Protein AF-A0A7S1V6N6-F1 (afdb_monomer_lite)

Radius of gyration: 25.54 Å; chains: 1; bounding box: 57×36×66 Å

Secondary structure (DSSP, 8-state):
--B----GGG--SSPPBHHHHHHHHT-SS-HHHHHHHS--TT-HHHHTT-EEHHHHHHHTTTS-HHHHHHHHHTT-SS-SEE-HHHHHHHHHHHHH-HHHHHHHHHHHHHHHHHHHHHHHHHHHHHHHHHHHHHHH-SSTT---GGG--GGGGTSTT-STTS--GGG-

pLDDT: mean 80.8, std 15.44, range [38.19, 94.5]

Organism: NCBI:txid210454

Foldseek 3Di:
DDFLPADVLLVDPDTHRPVLLLLLLPQPDAQQRLLVVQQDPPDPLSVVRWRFLVSSCVSSVVGDVSSSVLLQLLQALPDRTHHRVSSRVQSVVCNVPVVSSRVSSSVSSVVNVVVVVVVVVVVVVVVVVVLVCQQPPVDPPGNHPVPQPPCLVVDPQSDPVNPDPVVD

Structure (mmCIF, N/CA/C/O backbone):
data_AF-A0A7S1V6N6-F1
#
_entry.id   AF-A0A7S1V6N6-F1
#
loop_
_atom_site.group_PDB
_atom_site.id
_atom_site.type_symbol
_atom_site.label_atom_id
_atom_site.label_alt_id
_atom_site.label_comp_id
_atom_site.label_asym_id
_atom_site.label_entity_id
_atom_site.label_seq_id
_atom_site.pdbx_PDB_ins_code
_atom_site.Cartn_x
_atom_site.Cartn_y
_atom_site.Cartn_z
_atom_site.occupancy
_atom_site.B_iso_or_equiv
_atom_site.auth_seq_id
_atom_site.auth_comp_id
_atom_site.auth_asym_id
_atom_site.auth_atom_id
_atom_site.pdbx_PDB_model_num
ATOM 1 N N . GLY A 1 1 ? -20.700 9.371 1.887 1.00 62.19 1 GLY A N 1
ATOM 2 C CA . GLY A 1 1 ? -20.557 10.103 3.162 1.00 62.19 1 GLY A CA 1
ATOM 3 C C . GLY A 1 1 ? -19.476 11.155 3.024 1.00 62.19 1 GLY A C 1
ATOM 4 O O . GLY A 1 1 ? -19.114 11.462 1.894 1.00 62.19 1 GLY A O 1
ATOM 5 N N . GLU A 1 2 ? -18.958 11.678 4.140 1.00 83.88 2 GLU A N 1
ATOM 6 C CA . GLU A 1 2 ? -17.741 12.509 4.141 1.00 83.88 2 GLU A CA 1
ATOM 7 C C . GLU A 1 2 ? -16.607 11.730 3.456 1.00 83.88 2 GLU A C 1
ATOM 9 O O . GLU A 1 2 ? -16.452 10.520 3.686 1.00 83.88 2 GLU A O 1
ATOM 14 N N . THR A 1 3 ? -15.880 12.384 2.552 1.00 87.44 3 THR A N 1
ATOM 15 C CA . THR A 1 3 ? -14.814 11.736 1.790 1.00 87.44 3 THR A CA 1
ATOM 16 C C . THR A 1 3 ? -13.459 11.973 2.439 1.00 87.44 3 THR A C 1
ATOM 18 O O . THR A 1 3 ? -13.246 12.935 3.178 1.00 87.44 3 THR A O 1
ATOM 21 N N . VAL A 1 4 ? -12.532 11.052 2.193 1.00 83.81 4 VAL A N 1
ATOM 22 C CA . VAL A 1 4 ? -11.166 11.150 2.702 1.00 83.81 4 VAL A CA 1
ATOM 23 C C . VAL A 1 4 ? -10.397 12.239 1.951 1.00 83.81 4 VAL A C 1
ATOM 25 O O . VAL A 1 4 ? -9.490 12.832 2.530 1.00 83.81 4 VAL A O 1
ATOM 28 N N . GLY A 1 5 ? -10.743 12.569 0.708 1.00 84.06 5 GLY A N 1
ATOM 29 C CA . GLY A 1 5 ? -10.014 13.563 -0.076 1.00 84.06 5 GLY A CA 1
ATOM 30 C C . GLY A 1 5 ? -8.647 13.030 -0.488 1.00 84.06 5 GLY A C 1
ATOM 31 O O . GLY A 1 5 ? -7.622 13.662 -0.216 1.00 84.06 5 GLY A O 1
ATOM 32 N N . ILE A 1 6 ? -8.612 11.825 -1.063 1.00 86.31 6 ILE A N 1
ATOM 33 C CA . ILE A 1 6 ? -7.370 11.256 -1.596 1.00 86.31 6 ILE A CA 1
ATOM 34 C C . ILE A 1 6 ? -6.889 12.064 -2.807 1.00 86.31 6 ILE A C 1
ATOM 36 O O . ILE A 1 6 ? -7.679 12.603 -3.579 1.00 86.31 6 ILE A O 1
ATOM 40 N N . SER A 1 7 ? -5.571 12.146 -2.988 1.00 84.12 7 SER A N 1
ATOM 41 C CA . SER A 1 7 ? -5.002 12.817 -4.157 1.00 84.12 7 SER A CA 1
ATOM 42 C C . SER A 1 7 ? -5.407 12.090 -5.450 1.00 84.12 7 SER A C 1
ATOM 44 O O . SER A 1 7 ? -5.362 10.856 -5.480 1.00 84.12 7 SER A O 1
ATOM 46 N N . PRO A 1 8 ? -5.698 12.813 -6.550 1.00 82.31 8 PRO A N 1
ATOM 47 C CA . PRO A 1 8 ? -5.920 12.208 -7.867 1.00 82.31 8 PRO A CA 1
ATOM 48 C C . PRO A 1 8 ? -4.758 11.319 -8.339 1.00 82.31 8 PRO A C 1
ATOM 50 O O . PRO A 1 8 ? -4.960 10.374 -9.097 1.00 82.31 8 PRO A O 1
ATOM 53 N N . LEU A 1 9 ? -3.542 11.576 -7.844 1.00 83.38 9 LEU A N 1
ATOM 54 C CA . LEU A 1 9 ? -2.344 10.786 -8.145 1.00 83.38 9 LEU A CA 1
ATOM 55 C C . LEU A 1 9 ? -2.393 9.356 -7.583 1.00 83.38 9 LEU A C 1
ATOM 57 O O . LEU A 1 9 ? -1.575 8.523 -7.965 1.00 83.38 9 LEU A O 1
ATOM 61 N N . CYS A 1 10 ? -3.340 9.048 -6.694 1.00 83.75 10 CYS A N 1
ATOM 62 C CA . CYS A 1 10 ? -3.547 7.688 -6.205 1.00 83.75 10 CYS A CA 1
ATOM 63 C C . CYS A 1 10 ? -4.239 6.776 -7.239 1.00 83.75 10 CYS A C 1
ATOM 65 O O . CYS A 1 10 ? -4.237 5.562 -7.040 1.00 83.75 10 CYS A O 1
ATOM 67 N N . LEU A 1 11 ? -4.808 7.341 -8.318 1.00 83.44 11 LEU A N 1
ATOM 68 C CA . LEU A 1 11 ? -5.455 6.627 -9.434 1.00 83.44 11 LEU A CA 1
ATOM 69 C C . LEU A 1 11 ? -6.599 5.679 -9.022 1.00 83.44 11 LEU A C 1
ATOM 71 O O . LEU A 1 11 ? -6.851 4.667 -9.672 1.00 83.44 11 LEU A O 1
ATOM 75 N N . TYR A 1 12 ? -7.308 6.006 -7.941 1.00 85.56 12 TYR A 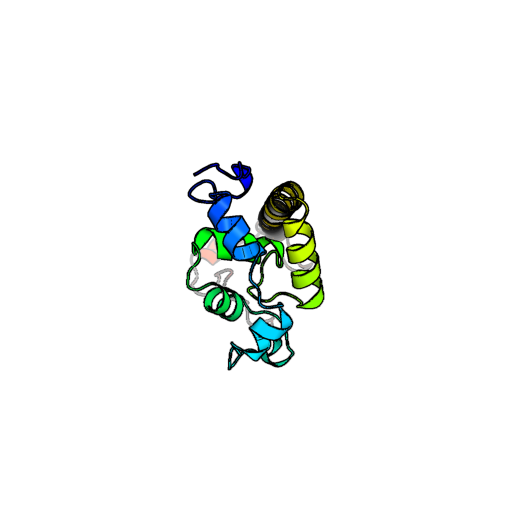N 1
ATOM 76 C CA . TYR A 1 12 ? -8.529 5.301 -7.553 1.00 85.56 12 TYR A CA 1
ATOM 77 C C . TYR A 1 12 ? -9.727 5.781 -8.395 1.00 85.56 12 TYR A C 1
ATOM 79 O O . TYR A 1 12 ? -9.778 6.959 -8.753 1.00 85.56 12 TYR A O 1
ATOM 87 N N . PRO A 1 13 ? -10.708 4.906 -8.700 1.00 83.31 13 PRO A N 1
ATOM 88 C CA . PRO A 1 13 ? -11.851 5.249 -9.556 1.00 83.31 13 PRO A CA 1
ATOM 89 C C . PRO A 1 13 ? -12.792 6.284 -8.925 1.00 83.31 13 PRO A C 1
ATOM 91 O O . PRO A 1 13 ? -13.470 7.027 -9.630 1.00 83.31 13 PRO A O 1
ATOM 94 N N . CYS A 1 14 ? -12.839 6.335 -7.597 1.00 84.44 14 CYS A N 1
ATOM 95 C CA . CYS A 1 14 ? -13.593 7.308 -6.824 1.00 84.44 14 CYS A CA 1
ATOM 96 C C . CYS A 1 14 ? -12.853 7.614 -5.518 1.00 84.44 14 CYS A C 1
ATOM 98 O O . CYS A 1 14 ? -12.021 6.823 -5.066 1.00 84.44 14 CYS A O 1
ATOM 100 N N . ASP A 1 15 ? -13.167 8.754 -4.901 1.00 85.75 15 ASP A N 1
ATOM 101 C CA . ASP A 1 15 ? -12.677 9.058 -3.557 1.00 85.75 15 ASP A CA 1
ATOM 102 C C . ASP A 1 15 ? -13.263 8.063 -2.540 1.00 85.75 15 ASP A C 1
ATOM 104 O O . ASP A 1 15 ? -14.349 7.504 -2.731 1.00 85.75 15 ASP A O 1
ATOM 108 N N . LEU A 1 16 ? -12.529 7.820 -1.460 1.00 88.44 16 LEU A N 1
ATOM 109 C CA . LEU A 1 16 ? -12.922 6.869 -0.424 1.00 88.44 16 LEU A CA 1
ATOM 110 C C . LEU A 1 16 ? -13.828 7.560 0.591 1.00 88.44 16 LEU A C 1
ATOM 112 O O . LEU A 1 16 ? -13.577 8.703 0.981 1.00 88.44 16 LEU A O 1
ATOM 116 N N . SER A 1 17 ? -14.864 6.868 1.070 1.00 90.50 17 SER A N 1
ATOM 117 C CA . SER A 1 17 ? -15.635 7.388 2.197 1.00 90.50 17 SER A CA 1
ATOM 118 C C . SER A 1 17 ? -14.854 7.199 3.492 1.00 90.50 17 SER A C 1
ATOM 120 O O . SER A 1 17 ? -14.291 6.134 3.747 1.00 90.50 17 SER A O 1
ATOM 122 N N . ARG A 1 18 ? -14.857 8.228 4.339 1.00 89.56 18 ARG A N 1
ATOM 123 C CA . ARG A 1 18 ? -14.216 8.192 5.653 1.00 89.56 18 ARG A CA 1
ATOM 124 C C . ARG A 1 18 ? -14.739 7.050 6.526 1.00 89.56 18 ARG A C 1
ATOM 126 O O . ARG A 1 18 ? -13.937 6.336 7.110 1.00 89.56 18 ARG A O 1
ATOM 133 N N . ALA A 1 19 ? -16.057 6.844 6.541 1.00 89.88 19 ALA A N 1
ATOM 134 C CA . ALA A 1 19 ? -16.694 5.772 7.304 1.00 89.88 19 ALA A CA 1
ATOM 135 C C . ALA A 1 19 ? -16.199 4.379 6.878 1.00 89.88 19 ALA A C 1
ATOM 137 O O . ALA A 1 19 ? -15.901 3.549 7.731 1.00 89.88 19 ALA A O 1
ATOM 138 N N . ASP A 1 20 ? -16.037 4.150 5.571 1.00 90.50 20 ASP A N 1
ATOM 139 C CA . ASP A 1 20 ? -15.549 2.872 5.041 1.00 90.50 20 ASP A CA 1
ATOM 140 C C . ASP A 1 20 ? -14.093 2.617 5.455 1.00 90.50 20 ASP A C 1
ATOM 142 O O . ASP A 1 20 ? -13.731 1.505 5.834 1.00 90.50 20 ASP A O 1
ATOM 146 N N . VAL A 1 21 ? -13.244 3.651 5.417 1.00 91.00 21 VAL A N 1
ATOM 147 C CA . VAL A 1 21 ? -11.843 3.540 5.854 1.00 91.00 21 VAL A CA 1
ATOM 148 C C . VAL A 1 21 ? -11.760 3.318 7.362 1.00 91.00 21 VAL A C 1
ATOM 150 O O . VAL A 1 21 ? -11.020 2.445 7.812 1.00 91.00 21 VAL A O 1
ATOM 153 N N . GLU A 1 22 ? -12.542 4.053 8.150 1.00 91.44 22 GLU A N 1
ATOM 154 C CA . GLU A 1 22 ? -12.607 3.880 9.603 1.00 91.44 22 GLU A CA 1
ATOM 155 C C . GLU A 1 22 ? -13.122 2.487 9.988 1.00 91.44 22 GLU A C 1
ATOM 157 O O . GLU A 1 22 ? -12.605 1.905 10.939 1.00 91.44 22 GLU A O 1
ATOM 162 N N . GLN A 1 23 ? -14.067 1.911 9.239 1.00 91.56 23 GLN A N 1
ATOM 163 C CA . GLN A 1 23 ? -14.539 0.540 9.455 1.00 91.56 23 GLN A CA 1
ATOM 164 C C . GLN A 1 23 ? -13.404 -0.485 9.295 1.00 91.56 23 GLN A C 1
ATOM 166 O O . GLN A 1 23 ? -13.288 -1.402 10.108 1.00 91.56 23 GLN A O 1
ATOM 171 N N . VAL A 1 24 ? -12.554 -0.324 8.276 1.00 92.06 24 VAL A N 1
ATOM 172 C CA . VAL A 1 24 ? -11.414 -1.225 8.021 1.00 92.06 24 VAL A CA 1
ATOM 173 C C . VAL A 1 24 ? -10.302 -1.019 9.052 1.00 92.06 24 VAL A C 1
ATOM 175 O O . VAL A 1 24 ? -9.734 -1.978 9.573 1.00 92.06 24 VAL A O 1
ATOM 178 N N . VAL A 1 25 ? -9.985 0.237 9.366 1.00 91.38 25 VAL A N 1
ATOM 179 C CA . VAL A 1 25 ? -8.896 0.594 10.285 1.00 91.38 25 VAL A CA 1
ATOM 180 C C . VAL A 1 25 ? -9.234 0.219 11.733 1.00 91.38 25 VAL A C 1
ATOM 182 O O . VAL A 1 25 ? -8.348 -0.197 12.481 1.00 91.38 25 VAL A O 1
ATOM 185 N N . ASN A 1 26 ? -10.509 0.292 12.122 1.00 91.25 26 ASN A N 1
ATOM 186 C CA . ASN A 1 26 ? -10.995 -0.093 13.450 1.00 91.25 26 ASN A CA 1
ATOM 187 C C . ASN A 1 26 ? -11.412 -1.569 13.549 1.00 91.25 26 ASN A C 1
ATOM 189 O O . ASN A 1 26 ? -12.186 -1.926 14.440 1.00 91.25 26 ASN A O 1
ATOM 193 N N . ASN A 1 27 ? -10.905 -2.441 12.671 1.00 89.12 27 ASN A N 1
ATOM 194 C CA . ASN A 1 27 ? -11.158 -3.872 12.794 1.00 89.12 27 ASN A CA 1
ATOM 195 C C . ASN A 1 27 ? -10.693 -4.376 14.183 1.00 89.12 27 ASN A C 1
ATOM 197 O O . ASN A 1 27 ? -9.565 -4.080 14.592 1.00 89.12 27 ASN A O 1
ATOM 201 N N . PRO A 1 28 ? -11.542 -5.115 14.926 1.00 86.94 28 PRO A N 1
ATOM 202 C CA . PRO A 1 28 ? -11.201 -5.604 16.261 1.00 86.94 28 PRO A CA 1
ATOM 203 C C . PRO A 1 28 ? -10.097 -6.668 16.259 1.00 86.94 28 PRO A C 1
ATOM 205 O O . PRO A 1 28 ? -9.493 -6.917 17.301 1.00 86.94 28 PRO A O 1
ATOM 208 N N . LEU A 1 29 ? -9.843 -7.315 15.119 1.00 89.94 29 LEU A N 1
ATOM 209 C CA . LEU A 1 29 ? -8.781 -8.304 14.987 1.00 89.94 29 LEU A CA 1
ATOM 210 C C . LEU A 1 29 ? -7.431 -7.610 14.797 1.00 89.94 29 LEU A C 1
ATOM 212 O O . LEU A 1 29 ? -7.300 -6.684 13.999 1.00 89.94 29 LEU A O 1
ATOM 216 N N . THR A 1 30 ? -6.400 -8.100 15.480 1.00 90.88 30 THR A N 1
ATOM 217 C CA . THR A 1 30 ? -5.017 -7.723 15.155 1.00 90.88 30 THR A CA 1
ATOM 218 C C . THR A 1 30 ? -4.567 -8.407 13.868 1.00 90.88 30 THR A C 1
ATOM 220 O O . THR A 1 30 ? -5.095 -9.455 13.490 1.00 90.88 30 THR A O 1
ATOM 223 N N . VAL A 1 31 ? -3.546 -7.865 13.204 1.00 89.56 31 VAL A N 1
ATOM 224 C CA . VAL A 1 31 ? -3.004 -8.454 11.968 1.00 89.56 31 VAL A CA 1
ATOM 225 C C . VAL A 1 31 ? -2.582 -9.914 12.172 1.00 89.56 31 VAL A C 1
ATOM 227 O O . VAL A 1 31 ? -2.890 -10.772 11.347 1.00 89.56 31 VAL A O 1
ATOM 230 N N . GLU A 1 32 ? -1.961 -10.236 13.307 1.00 89.38 32 GLU A N 1
ATOM 231 C CA . GLU A 1 32 ? -1.592 -11.616 13.648 1.00 89.38 32 GLU A CA 1
ATOM 232 C C . GLU A 1 32 ? -2.810 -12.535 13.799 1.00 89.38 32 GLU A C 1
ATOM 234 O O . GLU A 1 32 ? -2.781 -13.695 13.382 1.00 89.38 32 GLU A O 1
ATOM 239 N N . GLN A 1 33 ? -3.898 -12.031 14.389 1.00 90.44 33 GLN A N 1
ATOM 240 C CA . GLN A 1 33 ? -5.147 -12.780 14.511 1.00 90.44 33 GLN A CA 1
ATOM 241 C C . GLN A 1 33 ? -5.804 -12.990 13.146 1.00 90.44 33 GLN A C 1
ATOM 243 O O . GLN A 1 33 ? -6.343 -14.069 12.905 1.00 90.44 33 GLN A O 1
ATOM 248 N N . MET A 1 34 ? -5.729 -12.006 12.244 1.00 91.25 34 MET A N 1
ATOM 249 C CA . MET A 1 34 ? -6.231 -12.145 10.874 1.00 91.25 34 MET A CA 1
ATOM 250 C C . MET A 1 34 ? -5.494 -13.258 10.127 1.00 91.25 34 MET A C 1
ATOM 252 O O . MET A 1 34 ? -6.141 -14.123 9.544 1.00 91.25 34 MET A O 1
ATOM 256 N N . VAL A 1 35 ? -4.160 -13.296 10.213 1.00 90.06 35 VAL A N 1
ATOM 257 C CA . VAL A 1 35 ? -3.341 -14.341 9.572 1.00 90.06 35 VAL A CA 1
ATOM 258 C C . VAL A 1 35 ? -3.651 -15.730 10.133 1.00 90.06 35 VAL A C 1
ATOM 260 O O . VAL A 1 35 ? -3.763 -16.689 9.374 1.00 90.06 35 VAL A O 1
ATOM 263 N N . LYS A 1 36 ? -3.835 -15.850 11.454 1.00 89.12 36 LYS A N 1
ATOM 264 C CA . LYS A 1 36 ? -4.174 -17.134 12.094 1.00 89.12 36 LYS A CA 1
ATOM 265 C C . LYS A 1 36 ? -5.588 -17.610 11.764 1.00 89.12 36 LYS A C 1
ATOM 267 O O . LYS A 1 36 ? -5.805 -18.809 11.627 1.00 89.12 36 LYS A O 1
ATOM 272 N N . LYS A 1 37 ? -6.550 -16.689 11.685 1.00 90.56 37 LYS A N 1
ATOM 273 C CA . LYS A 1 37 ? -7.965 -17.007 11.449 1.00 90.56 37 LYS A CA 1
ATOM 274 C C . LYS A 1 37 ? -8.258 -17.291 9.976 1.00 90.56 37 LYS A C 1
ATOM 276 O O . LYS A 1 37 ? -9.131 -18.103 9.686 1.00 90.56 37 LYS A O 1
ATOM 281 N N . PHE A 1 38 ? -7.525 -16.641 9.076 1.00 89.69 38 PHE A N 1
ATOM 282 C CA . PHE A 1 38 ? -7.692 -16.743 7.629 1.00 89.69 38 PHE A CA 1
ATOM 283 C C . PHE A 1 38 ? -6.358 -17.111 6.958 1.00 89.69 38 PHE A C 1
ATOM 285 O O . PHE A 1 38 ? -5.767 -16.283 6.257 1.00 89.69 38 PHE A O 1
ATOM 292 N N . PRO A 1 39 ? -5.840 -18.332 7.189 1.00 86.69 39 PRO A N 1
ATOM 293 C CA . PRO A 1 39 ? -4.603 -18.769 6.559 1.00 86.69 39 PRO A CA 1
ATOM 294 C C . PRO A 1 39 ? -4.798 -18.904 5.045 1.00 86.69 39 PRO A C 1
ATOM 296 O O . PRO A 1 39 ? -5.812 -19.415 4.571 1.00 86.69 39 PRO A O 1
ATOM 299 N N . VAL A 1 40 ? -3.803 -18.462 4.276 1.00 87.25 40 VAL A N 1
ATOM 300 C CA . VAL A 1 40 ? -3.798 -18.612 2.817 1.00 87.25 40 VAL A CA 1
ATOM 301 C C . VAL A 1 40 ? -2.843 -19.738 2.445 1.00 87.25 40 VAL A C 1
ATOM 303 O O . VAL A 1 40 ? -1.625 -19.603 2.562 1.00 87.25 40 VAL A O 1
ATOM 306 N N . GLU A 1 41 ? -3.408 -20.863 2.017 1.00 85.50 41 GLU A N 1
ATOM 307 C CA . GLU A 1 41 ? -2.646 -22.050 1.632 1.00 85.50 41 GLU A CA 1
ATOM 308 C C . GLU A 1 41 ? -1.912 -21.858 0.295 1.00 85.50 41 GLU A C 1
ATOM 310 O O . GLU A 1 41 ? -2.303 -21.055 -0.553 1.00 85.50 41 GLU A O 1
ATOM 315 N N . GLY A 1 42 ? -0.811 -22.594 0.109 1.00 81.44 42 GLY A N 1
ATOM 316 C CA . GLY A 1 42 ? -0.017 -22.570 -1.126 1.00 81.44 42 GLY A CA 1
ATOM 317 C C . GLY A 1 42 ? 0.938 -21.378 -1.278 1.00 81.44 42 GLY A C 1
ATOM 318 O O . GLY A 1 42 ? 1.665 -21.314 -2.266 1.00 81.44 42 GLY A O 1
ATOM 319 N N . LEU A 1 43 ? 0.993 -20.458 -0.307 1.00 85.50 43 LEU A N 1
ATOM 320 C CA . LEU A 1 43 ? 1.876 -19.287 -0.331 1.00 85.50 43 LEU A CA 1
ATOM 321 C C . LEU A 1 43 ? 2.925 -19.344 0.786 1.00 85.50 43 LEU A C 1
ATOM 323 O O . LEU A 1 43 ? 2.597 -19.332 1.971 1.00 85.50 43 LEU A O 1
ATOM 327 N N . TYR A 1 44 ? 4.207 -19.345 0.404 1.00 85.94 44 TYR A N 1
ATOM 328 C CA . TYR A 1 44 ? 5.332 -19.448 1.345 1.00 85.94 44 TYR A CA 1
ATOM 329 C C . TYR A 1 44 ? 5.373 -18.304 2.368 1.00 85.94 44 TYR A C 1
ATOM 331 O O . TYR A 1 44 ? 5.619 -18.524 3.547 1.00 85.94 44 TYR A O 1
ATOM 339 N N . LEU A 1 45 ? 5.114 -17.065 1.945 1.00 86.44 45 LEU A N 1
ATOM 340 C CA . LEU A 1 45 ? 5.138 -15.927 2.868 1.00 86.44 45 LEU A CA 1
ATOM 341 C C . LEU A 1 45 ? 3.953 -15.964 3.843 1.00 86.44 45 LEU A C 1
ATOM 343 O O . LEU A 1 45 ? 4.129 -15.692 5.028 1.00 86.44 45 LEU A O 1
ATOM 347 N N . ALA A 1 46 ? 2.773 -16.382 3.378 1.00 85.12 46 ALA A N 1
ATOM 348 C CA . ALA A 1 46 ? 1.606 -16.551 4.241 1.00 85.12 46 ALA A CA 1
ATOM 349 C C . ALA A 1 46 ? 1.843 -17.645 5.298 1.00 85.12 46 ALA A C 1
ATOM 351 O O . ALA A 1 46 ? 1.536 -17.438 6.471 1.00 85.12 46 ALA A O 1
ATOM 352 N N . SER A 1 47 ? 2.484 -18.763 4.929 1.00 84.75 47 SER A N 1
ATOM 353 C CA . SER A 1 47 ? 2.841 -19.822 5.888 1.00 84.75 47 SER A CA 1
ATOM 354 C C . SER A 1 47 ? 3.921 -19.403 6.895 1.00 84.75 47 SER A C 1
ATOM 356 O O . SER A 1 47 ? 4.021 -19.987 7.973 1.00 84.75 47 SER A O 1
ATOM 358 N N . ARG A 1 48 ? 4.698 -18.356 6.588 1.00 86.94 48 ARG A N 1
ATOM 359 C CA . ARG A 1 48 ? 5.658 -17.717 7.505 1.00 86.94 48 ARG A CA 1
ATOM 360 C C . ARG A 1 48 ? 5.043 -16.628 8.390 1.00 86.94 48 ARG A C 1
ATOM 362 O O . ARG A 1 48 ? 5.773 -16.006 9.155 1.00 86.94 48 ARG A O 1
ATOM 369 N N . GLY A 1 49 ? 3.731 -16.408 8.317 1.00 87.12 49 GLY A N 1
ATOM 370 C CA . GLY A 1 49 ? 3.024 -15.440 9.159 1.00 87.12 49 GLY A CA 1
ATOM 371 C C . GLY A 1 49 ? 2.899 -14.037 8.560 1.00 87.12 49 GLY A C 1
ATOM 372 O O . GLY A 1 49 ? 2.476 -13.122 9.265 1.00 87.12 49 GLY A O 1
ATOM 373 N N . PHE A 1 50 ? 3.240 -13.843 7.281 1.00 91.12 50 PHE A N 1
ATOM 374 C CA . PHE A 1 50 ? 2.984 -12.572 6.601 1.00 91.12 50 PHE A CA 1
ATOM 375 C C . PHE A 1 50 ? 1.493 -12.391 6.314 1.00 91.12 50 PHE A C 1
ATOM 377 O O . PHE A 1 50 ? 0.785 -13.341 5.972 1.00 91.12 50 PHE A O 1
ATOM 384 N N . LEU A 1 51 ? 1.022 -11.146 6.407 1.00 92.19 51 LEU A N 1
ATOM 385 C CA . LEU A 1 51 ? -0.349 -10.794 6.064 1.00 92.19 51 LEU A CA 1
ATOM 386 C C . LEU A 1 51 ? -0.515 -10.795 4.548 1.00 92.19 51 LEU A C 1
ATOM 388 O O . LEU A 1 51 ? 0.069 -9.962 3.862 1.00 92.19 51 LEU A O 1
ATOM 392 N N . HIS A 1 52 ? -1.345 -11.694 4.031 1.00 93.69 52 HIS A N 1
ATOM 393 C CA . HIS A 1 52 ? -1.728 -11.701 2.624 1.00 93.69 52 HIS A CA 1
ATOM 394 C C . HIS A 1 52 ? -3.022 -10.902 2.400 1.00 93.69 52 HIS A C 1
ATOM 396 O O . HIS A 1 52 ? -3.923 -10.948 3.242 1.00 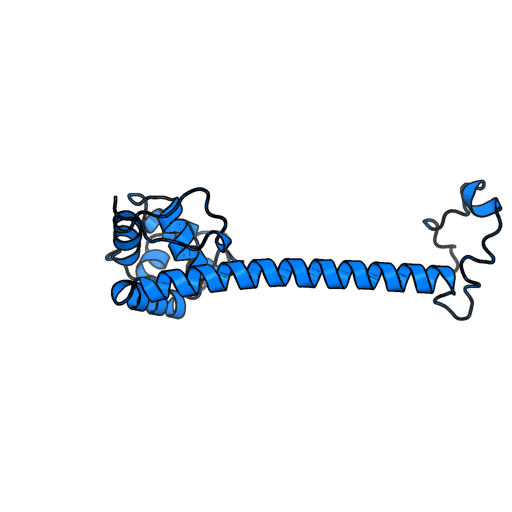93.69 52 HIS A O 1
ATOM 402 N N . VAL A 1 53 ? -3.165 -10.233 1.250 1.00 92.81 53 VAL A N 1
ATOM 403 C CA . VAL A 1 53 ? -4.346 -9.399 0.946 1.00 92.81 53 VAL A CA 1
ATOM 404 C C . VAL A 1 53 ? -5.662 -10.169 1.068 1.00 92.81 53 VAL A C 1
ATOM 406 O O . VAL A 1 53 ? -6.585 -9.700 1.716 1.00 92.81 53 VAL A O 1
ATOM 409 N N . LYS A 1 54 ? -5.714 -11.413 0.575 1.00 91.88 54 LYS A N 1
ATOM 410 C CA . LYS A 1 54 ? -6.886 -12.299 0.719 1.00 91.88 54 LYS A CA 1
ATOM 411 C C . LYS A 1 54 ? -7.307 -12.521 2.178 1.00 91.88 54 LYS A C 1
ATOM 413 O O . LYS A 1 54 ? -8.497 -12.539 2.469 1.00 91.88 54 LYS A O 1
ATOM 418 N N . ALA A 1 55 ? -6.351 -12.679 3.097 1.00 91.50 55 ALA A N 1
ATOM 419 C CA . ALA A 1 55 ? -6.654 -12.828 4.522 1.00 91.50 55 ALA A CA 1
ATOM 420 C C . ALA A 1 55 ? -7.216 -11.521 5.101 1.00 91.50 55 ALA A C 1
ATOM 422 O O . ALA A 1 55 ? -8.151 -11.536 5.900 1.00 91.50 55 ALA A O 1
ATOM 423 N N . PHE A 1 56 ? -6.676 -10.383 4.656 1.00 93.12 56 PHE A N 1
ATOM 424 C CA . PHE A 1 56 ? -7.146 -9.056 5.043 1.00 93.12 56 PHE A CA 1
ATOM 425 C C . PHE A 1 56 ? -8.552 -8.747 4.500 1.00 93.12 56 PHE A C 1
ATOM 427 O O . PHE A 1 56 ? -9.383 -8.200 5.223 1.00 93.12 56 PHE A O 1
ATOM 434 N N . GLU A 1 57 ? -8.848 -9.147 3.264 1.00 93.94 57 GLU A N 1
ATOM 435 C CA . GLU A 1 57 ? -10.175 -9.049 2.648 1.00 93.94 57 GLU A CA 1
ATOM 436 C C . GLU A 1 57 ? -11.198 -9.917 3.381 1.00 93.94 57 GLU A C 1
ATOM 438 O O . GLU A 1 57 ? -12.273 -9.434 3.724 1.00 93.94 57 GLU A O 1
ATOM 443 N N . GLN A 1 58 ? -10.849 -11.164 3.713 1.00 92.56 58 GLN A N 1
ATOM 444 C CA . GLN A 1 58 ? -11.726 -12.044 4.493 1.00 92.56 58 GLN A CA 1
ATOM 445 C C . GLN A 1 58 ? -11.986 -11.504 5.904 1.00 92.56 58 GLN A C 1
ATOM 447 O O . GLN A 1 58 ? -13.119 -11.553 6.387 1.00 92.56 58 GLN A O 1
ATOM 452 N N . ALA A 1 59 ? -10.972 -10.924 6.551 1.00 91.81 59 ALA A N 1
ATOM 453 C CA . ALA A 1 59 ? -11.131 -10.278 7.851 1.00 91.81 59 ALA A CA 1
ATOM 454 C C . ALA A 1 59 ? -12.032 -9.030 7.808 1.00 91.81 59 ALA A C 1
ATOM 456 O O . ALA A 1 59 ? -12.579 -8.644 8.842 1.00 91.81 59 ALA A O 1
ATOM 457 N N . ASN A 1 60 ? -12.204 -8.423 6.630 1.00 92.94 60 ASN A N 1
ATOM 458 C CA . ASN A 1 60 ? -12.997 -7.218 6.397 1.00 92.94 60 ASN A CA 1
ATOM 459 C C . ASN A 1 60 ? -14.129 -7.451 5.380 1.00 92.94 60 ASN A C 1
ATOM 461 O O . ASN A 1 60 ? -14.521 -6.522 4.682 1.00 92.94 60 ASN A O 1
ATOM 465 N N . ALA A 1 61 ? -14.685 -8.665 5.303 1.00 90.81 61 ALA A N 1
ATOM 466 C CA . ALA A 1 61 ? -15.652 -9.042 4.263 1.00 90.81 61 ALA A CA 1
ATOM 467 C C . ALA A 1 61 ? -16.922 -8.163 4.218 1.00 90.81 61 ALA A C 1
ATOM 469 O O . ALA A 1 61 ? -17.579 -8.076 3.186 1.00 90.81 61 ALA A O 1
ATOM 470 N N . ASN A 1 62 ? -17.256 -7.498 5.329 1.00 89.25 62 ASN A N 1
ATOM 471 C CA . ASN A 1 62 ? -18.408 -6.599 5.445 1.00 89.25 62 ASN A CA 1
ATOM 472 C C . ASN A 1 62 ? -18.079 -5.128 5.122 1.00 89.25 62 ASN A C 1
ATOM 474 O O . ASN A 1 62 ? -18.954 -4.272 5.247 1.00 89.25 62 ASN A O 1
ATOM 478 N N . ALA A 1 63 ? -16.824 -4.808 4.805 1.00 91.25 63 ALA A N 1
ATOM 479 C CA . ALA A 1 63 ? -16.382 -3.458 4.481 1.00 91.25 63 ALA A CA 1
ATOM 480 C C . ALA A 1 63 ? -16.312 -3.248 2.964 1.00 91.25 63 ALA A C 1
ATOM 482 O O . ALA A 1 63 ? -16.273 -4.196 2.178 1.00 91.25 63 ALA A O 1
ATOM 483 N N . ASN A 1 64 ? -16.269 -1.985 2.544 1.00 91.50 64 ASN A N 1
ATOM 484 C CA . ASN A 1 64 ? -16.132 -1.637 1.136 1.00 91.50 64 ASN A CA 1
ATOM 485 C C . ASN A 1 64 ? -14.797 -2.180 0.573 1.00 91.50 64 ASN A C 1
ATOM 487 O O . ASN A 1 64 ? -13.734 -1.805 1.083 1.00 91.50 64 ASN A O 1
ATOM 491 N N . PRO A 1 65 ? -14.811 -3.002 -0.496 1.00 91.00 65 PRO A N 1
ATOM 492 C CA . PRO A 1 65 ? -13.599 -3.614 -1.040 1.00 91.00 65 PRO A CA 1
ATOM 493 C C . PRO A 1 65 ? -12.565 -2.582 -1.512 1.00 91.00 65 PRO A C 1
ATOM 495 O O . PRO A 1 65 ? -11.363 -2.821 -1.396 1.00 91.00 65 PRO A O 1
ATOM 498 N N . LEU A 1 66 ? -13.003 -1.406 -1.979 1.00 91.19 66 LEU A N 1
ATOM 499 C CA . LEU A 1 66 ? -12.089 -0.329 -2.371 1.00 91.19 66 LEU A CA 1
ATOM 500 C C . LEU A 1 66 ? -11.332 0.241 -1.168 1.00 91.19 66 LEU A C 1
ATOM 502 O O . LEU A 1 66 ? -10.132 0.491 -1.262 1.00 91.19 66 LEU A O 1
ATOM 506 N N . ALA A 1 67 ? -12.008 0.408 -0.028 1.00 91.56 67 ALA A N 1
ATOM 507 C CA . ALA A 1 67 ? -11.379 0.880 1.202 1.00 91.56 67 ALA A CA 1
ATOM 508 C C . ALA A 1 67 ? -10.417 -0.169 1.772 1.00 91.56 67 ALA A C 1
ATOM 510 O O . ALA A 1 67 ? -9.307 0.173 2.178 1.00 91.56 67 ALA A O 1
ATOM 511 N N . VAL A 1 68 ? -10.801 -1.449 1.731 1.00 93.06 68 VAL A N 1
ATOM 512 C CA . VAL A 1 68 ? -9.937 -2.566 2.141 1.00 93.06 68 VAL A CA 1
ATOM 513 C C . VAL A 1 68 ? -8.655 -2.585 1.312 1.00 93.06 68 VAL A C 1
ATOM 515 O O . VAL A 1 68 ? -7.559 -2.612 1.877 1.00 93.06 68 VAL A O 1
ATOM 518 N N . ARG A 1 69 ? -8.770 -2.499 -0.019 1.00 91.50 69 ARG A N 1
ATOM 519 C CA . ARG A 1 69 ? -7.596 -2.472 -0.898 1.00 91.50 69 ARG A CA 1
ATOM 520 C C . ARG A 1 69 ? -6.737 -1.232 -0.663 1.00 91.50 69 ARG A C 1
ATOM 522 O O . ARG A 1 69 ? -5.520 -1.360 -0.586 1.00 91.50 69 ARG A O 1
ATOM 529 N N . ALA A 1 70 ? -7.344 -0.063 -0.469 1.00 91.00 70 ALA A N 1
ATOM 530 C CA . ALA A 1 70 ? -6.606 1.166 -0.187 1.00 91.00 70 ALA A CA 1
ATOM 531 C C . ALA A 1 70 ? -5.819 1.108 1.123 1.00 91.00 70 ALA A C 1
ATOM 533 O O . ALA A 1 70 ? -4.667 1.533 1.171 1.00 91.00 70 ALA A O 1
ATOM 534 N N . VAL A 1 71 ? -6.403 0.542 2.178 1.00 92.06 71 VAL A N 1
ATOM 535 C CA . VAL A 1 71 ? -5.689 0.323 3.441 1.00 92.06 71 VAL A CA 1
ATOM 536 C C . VAL A 1 71 ? -4.554 -0.681 3.256 1.00 92.06 71 VAL A C 1
ATOM 538 O O . VAL A 1 71 ? -3.452 -0.443 3.752 1.00 92.06 71 VAL A O 1
ATOM 541 N N . PHE A 1 72 ? -4.770 -1.750 2.488 1.00 92.81 72 PHE A N 1
ATOM 542 C CA . PHE A 1 72 ? -3.726 -2.737 2.222 1.00 92.81 72 PHE A CA 1
ATOM 543 C C . PHE A 1 72 ? -2.562 -2.181 1.381 1.00 92.81 72 PHE A C 1
ATOM 545 O O . PHE A 1 72 ? -1.398 -2.425 1.701 1.00 92.81 72 PHE A O 1
ATOM 552 N N . ASP A 1 73 ? -2.853 -1.370 0.362 1.00 90.00 73 ASP A N 1
ATOM 553 C CA . ASP A 1 73 ? -1.856 -0.698 -0.488 1.00 90.00 73 ASP A CA 1
ATOM 554 C C . ASP A 1 73 ? -0.950 0.270 0.303 1.00 90.00 73 ASP A C 1
ATOM 556 O O . ASP A 1 73 ? 0.134 0.651 -0.147 1.00 90.00 73 ASP A O 1
ATOM 560 N N . CYS A 1 74 ? -1.366 0.685 1.503 1.00 89.56 74 CYS A N 1
ATOM 561 C CA . CYS A 1 74 ? -0.509 1.438 2.413 1.00 89.56 74 CYS A CA 1
ATOM 562 C C . CYS A 1 74 ? 0.523 0.551 3.121 1.00 89.56 74 CYS A C 1
ATOM 564 O O . CYS A 1 74 ? 1.535 1.074 3.597 1.00 89.56 74 CYS A O 1
ATOM 566 N N . PHE A 1 75 ? 0.295 -0.759 3.240 1.00 89.94 75 PHE A N 1
ATOM 567 C CA . PHE A 1 75 ? 1.220 -1.687 3.895 1.00 89.94 75 PHE A CA 1
ATOM 568 C C . PHE A 1 75 ? 2.352 -2.108 2.965 1.00 89.94 75 PHE A C 1
ATOM 570 O O . PHE A 1 75 ? 3.509 -2.068 3.390 1.00 89.94 75 PHE A O 1
ATOM 577 N N . SER A 1 76 ? 2.023 -2.429 1.711 1.00 83.56 76 SER A N 1
ATOM 578 C CA . SER A 1 76 ? 2.972 -2.838 0.675 1.00 83.56 76 SER A CA 1
ATOM 579 C C . SER A 1 76 ? 2.792 -2.028 -0.609 1.00 83.56 76 SER A C 1
ATOM 581 O O . SER A 1 76 ? 1.675 -1.714 -1.002 1.00 83.56 76 SER A O 1
ATOM 583 N N . ILE A 1 77 ? 3.907 -1.700 -1.266 1.00 78.62 77 ILE A N 1
ATOM 584 C CA . ILE A 1 77 ? 3.935 -0.867 -2.478 1.00 78.62 77 ILE A CA 1
ATOM 585 C C . ILE A 1 77 ? 3.527 -1.665 -3.722 1.00 78.62 77 ILE A C 1
ATOM 587 O O . ILE A 1 77 ? 2.862 -1.135 -4.609 1.00 78.62 77 ILE A O 1
ATOM 591 N N . SER A 1 78 ? 3.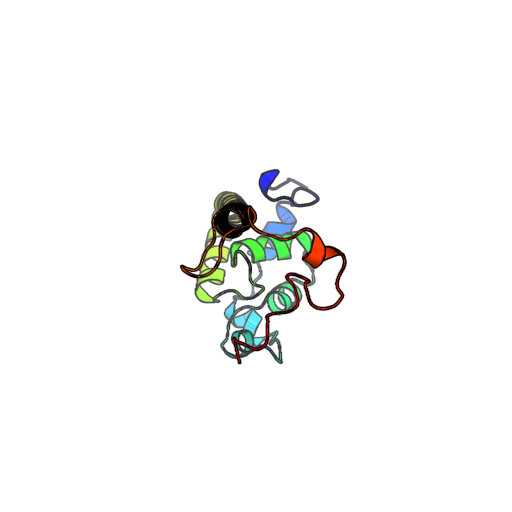941 -2.930 -3.807 1.00 75.25 78 SER A N 1
ATOM 592 C CA . SER A 1 78 ? 3.825 -3.724 -5.039 1.00 75.25 78 SER A CA 1
ATOM 593 C C . SER A 1 78 ? 3.582 -5.215 -4.817 1.00 75.25 78 SER A C 1
ATOM 595 O O . SER A 1 78 ? 3.580 -5.974 -5.783 1.00 75.25 78 SER A O 1
ATOM 597 N N . SER A 1 79 ? 3.383 -5.659 -3.575 1.00 83.25 79 SER A N 1
ATOM 598 C CA . SER A 1 79 ? 3.133 -7.070 -3.275 1.00 83.25 79 SER A CA 1
ATOM 599 C C . SER A 1 79 ? 1.818 -7.269 -2.537 1.00 83.25 79 SER A C 1
ATOM 601 O O . SER A 1 79 ? 1.385 -6.427 -1.753 1.00 83.25 79 SER A O 1
ATOM 603 N N . ASP A 1 80 ? 1.214 -8.438 -2.736 1.00 88.19 80 ASP A N 1
ATOM 604 C CA . ASP A 1 80 ? 0.004 -8.866 -2.027 1.00 88.19 80 ASP A CA 1
ATOM 605 C C . ASP A 1 80 ? 0.302 -9.421 -0.623 1.00 88.19 80 ASP A C 1
ATOM 607 O O . ASP A 1 80 ? -0.544 -10.064 0.001 1.00 88.19 80 ASP A O 1
ATOM 611 N N . THR A 1 81 ? 1.510 -9.170 -0.111 1.00 90.31 81 THR A N 1
ATOM 612 C CA . THR A 1 81 ? 1.983 -9.620 1.200 1.00 90.31 81 THR A CA 1
ATOM 613 C C . THR A 1 81 ? 2.617 -8.471 1.968 1.00 90.31 81 THR A C 1
ATOM 615 O O . THR A 1 81 ? 3.502 -7.791 1.450 1.00 90.31 81 THR A O 1
ATOM 618 N N . ALA A 1 82 ? 2.232 -8.303 3.225 1.00 90.12 82 ALA A N 1
ATOM 619 C CA . ALA A 1 82 ? 2.779 -7.308 4.130 1.00 90.12 82 ALA A CA 1
ATOM 620 C C . ALA A 1 82 ? 3.343 -7.963 5.394 1.00 90.12 82 ALA A C 1
ATOM 622 O O . ALA A 1 82 ? 2.842 -8.982 5.875 1.00 90.12 82 ALA A O 1
ATOM 623 N N . GLU A 1 83 ? 4.394 -7.363 5.947 1.00 90.62 83 GLU A N 1
ATOM 624 C CA . GLU A 1 83 ? 4.931 -7.765 7.243 1.00 90.62 83 GLU A CA 1
ATOM 625 C C . GLU A 1 83 ? 3.915 -7.440 8.357 1.00 90.62 83 GLU A C 1
ATOM 627 O O . GLU A 1 83 ? 3.415 -6.310 8.408 1.00 90.62 83 GLU A O 1
ATOM 632 N N . PRO A 1 84 ? 3.606 -8.389 9.261 1.00 89.69 84 PRO A N 1
ATOM 633 C CA . PRO A 1 84 ? 2.523 -8.234 10.228 1.00 89.69 84 PRO A CA 1
ATOM 634 C C . PRO A 1 84 ? 2.779 -7.104 11.232 1.00 89.69 84 PRO A C 1
ATOM 636 O O . PRO A 1 84 ? 1.876 -6.314 11.507 1.00 89.69 84 PRO A O 1
ATOM 639 N N . THR A 1 85 ? 4.013 -6.969 11.724 1.00 90.19 85 THR A N 1
ATOM 640 C CA . THR A 1 85 ? 4.408 -5.930 12.688 1.00 90.19 85 THR A CA 1
ATOM 641 C C . THR A 1 85 ? 4.262 -4.529 12.096 1.00 90.19 85 THR A C 1
ATOM 643 O O . THR A 1 85 ? 3.686 -3.633 12.715 1.00 90.19 85 THR A O 1
ATOM 646 N N . LEU A 1 86 ? 4.743 -4.342 10.863 1.00 90.50 86 LEU A N 1
ATOM 647 C CA . LEU A 1 86 ? 4.668 -3.068 10.152 1.00 90.50 86 LEU A CA 1
ATOM 648 C C . LEU A 1 86 ? 3.221 -2.719 9.780 1.00 90.50 86 LEU A C 1
ATOM 650 O O . LEU A 1 86 ? 2.813 -1.564 9.922 1.00 90.50 86 LEU A O 1
ATOM 654 N N . ALA A 1 87 ? 2.433 -3.703 9.338 1.00 91.38 87 ALA A N 1
ATOM 655 C CA . ALA A 1 87 ? 1.016 -3.518 9.037 1.00 91.38 87 ALA A CA 1
ATOM 656 C C . ALA A 1 87 ? 0.220 -3.109 10.288 1.00 91.38 87 ALA A C 1
ATOM 658 O O . ALA A 1 87 ? -0.566 -2.164 10.228 1.00 91.38 87 ALA A O 1
ATOM 659 N N . GLN A 1 88 ? 0.477 -3.748 11.434 1.00 91.75 88 GLN A N 1
ATOM 660 C CA . GLN A 1 88 ? -0.165 -3.403 12.703 1.00 91.75 88 GLN A CA 1
ATOM 661 C C . GLN A 1 88 ? 0.198 -1.979 13.149 1.00 91.75 88 GLN A C 1
ATOM 663 O O . GLN A 1 88 ? -0.691 -1.184 13.448 1.00 91.75 88 GLN A O 1
ATOM 668 N N . ALA A 1 89 ? 1.483 -1.613 13.100 1.00 91.69 89 ALA A N 1
ATOM 669 C CA . ALA A 1 89 ? 1.933 -0.264 13.447 1.00 91.69 89 ALA A CA 1
ATOM 670 C C . ALA A 1 89 ? 1.295 0.817 12.555 1.00 91.69 89 ALA A C 1
ATOM 672 O O . ALA A 1 89 ? 0.910 1.881 13.045 1.00 91.69 89 ALA A O 1
ATOM 673 N N . LYS A 1 90 ? 1.140 0.545 11.250 1.00 91.62 90 LYS A N 1
ATOM 674 C CA . LYS A 1 90 ? 0.450 1.448 10.316 1.00 91.62 90 LYS A CA 1
ATOM 675 C C . LYS A 1 90 ? -1.047 1.542 10.601 1.00 91.62 90 LYS A C 1
ATOM 677 O O . LYS A 1 90 ? -1.565 2.653 10.625 1.00 91.62 90 LYS A O 1
ATOM 682 N N . LEU A 1 91 ? -1.729 0.426 10.864 1.00 92.19 91 LEU A N 1
ATOM 683 C CA . LEU A 1 91 ? -3.140 0.441 11.268 1.00 92.19 91 LEU A CA 1
ATOM 684 C C . LEU A 1 91 ? -3.350 1.289 12.522 1.00 92.19 91 LEU A C 1
ATOM 686 O O . LEU A 1 91 ? -4.230 2.146 12.544 1.00 92.19 91 LEU A O 1
ATOM 690 N N . ASP A 1 92 ? -2.508 1.112 13.537 1.00 91.94 92 ASP A N 1
ATOM 691 C CA . ASP A 1 92 ? -2.621 1.872 14.781 1.00 91.94 92 ASP A CA 1
ATOM 692 C C . ASP A 1 92 ? -2.264 3.357 14.601 1.00 91.94 92 ASP A C 1
ATOM 694 O O . ASP A 1 92 ? -2.819 4.212 15.297 1.00 91.94 92 ASP A O 1
ATOM 698 N N . ALA A 1 93 ? -1.402 3.694 13.637 1.00 90.81 93 ALA A N 1
ATOM 699 C CA . ALA A 1 93 ? -1.177 5.078 13.222 1.00 90.81 93 ALA A CA 1
ATOM 700 C C . ALA A 1 93 ? -2.409 5.668 12.513 1.00 90.81 93 ALA A C 1
ATOM 702 O O . ALA A 1 93 ? -2.806 6.792 12.818 1.00 90.81 93 ALA A O 1
ATOM 703 N N . PHE A 1 94 ? -3.054 4.908 11.624 1.00 91.44 94 PHE A N 1
ATOM 704 C CA . PHE A 1 94 ? -4.243 5.355 10.889 1.00 91.44 94 PHE A CA 1
ATOM 705 C C . PHE A 1 94 ? -5.462 5.537 11.797 1.00 91.44 94 PHE A C 1
ATOM 707 O O . PHE A 1 94 ? -6.267 6.430 11.544 1.00 91.44 94 PHE A O 1
ATOM 714 N N . LYS A 1 95 ? -5.569 4.756 12.883 1.00 89.12 95 LYS A N 1
ATOM 715 C CA . LYS A 1 95 ? -6.591 4.957 13.930 1.00 89.12 95 LYS A CA 1
ATOM 716 C C . LYS A 1 95 ? -6.472 6.323 14.606 1.00 89.12 95 LYS A C 1
ATOM 718 O O . LYS A 1 95 ? -7.476 6.889 15.021 1.00 89.12 95 LYS A O 1
ATOM 723 N N . LYS A 1 96 ? -5.244 6.826 14.762 1.00 89.81 96 LYS A N 1
ATOM 724 C CA . LYS A 1 96 ? -4.961 8.098 15.445 1.00 89.81 96 LYS A CA 1
ATOM 725 C C . LYS A 1 96 ? -5.050 9.289 14.500 1.00 89.81 96 LYS A C 1
ATOM 727 O O . LYS A 1 96 ? -5.564 10.329 14.896 1.00 89.81 96 LYS A O 1
ATOM 732 N N . ASP A 1 97 ? -4.535 9.145 13.280 1.00 87.44 97 ASP A N 1
ATOM 733 C CA 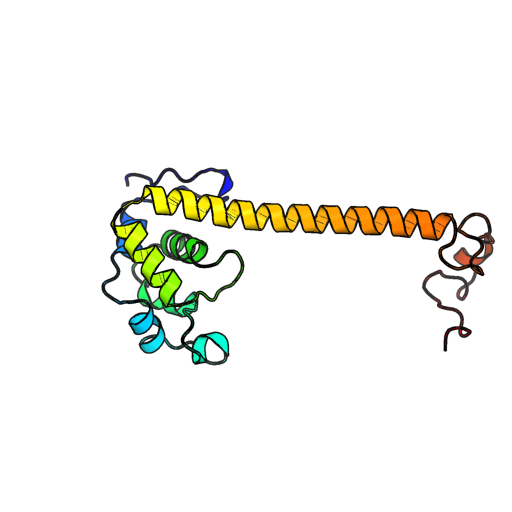. ASP A 1 97 ? -4.511 10.219 12.292 1.00 87.44 97 ASP A CA 1
ATOM 734 C C . ASP A 1 97 ? -4.776 9.700 10.874 1.00 87.44 97 ASP A C 1
ATOM 736 O O . ASP A 1 97 ? -3.979 8.982 10.262 1.00 87.44 97 ASP A O 1
ATOM 740 N N . LEU A 1 98 ? -5.900 10.141 10.316 1.00 86.75 98 LEU A N 1
ATOM 741 C CA . LEU A 1 98 ? -6.330 9.804 8.963 1.00 86.75 98 LEU A CA 1
ATOM 742 C C . LEU A 1 98 ? -5.489 10.537 7.900 1.00 86.75 98 LEU A C 1
ATOM 744 O O . LEU A 1 98 ? -5.406 10.091 6.755 1.00 86.75 98 LEU A O 1
ATOM 748 N N . ASN A 1 99 ? -4.792 11.622 8.253 1.00 86.75 99 ASN A N 1
ATOM 749 C CA . ASN A 1 99 ? -3.855 12.277 7.336 1.00 86.75 99 ASN A CA 1
ATOM 750 C C . ASN A 1 99 ? -2.610 11.419 7.091 1.00 86.75 99 ASN A C 1
ATOM 752 O O . ASN A 1 99 ? -2.105 11.381 5.964 1.00 86.75 99 ASN A O 1
ATOM 756 N N . ALA A 1 100 ? -2.165 10.661 8.099 1.00 87.06 100 ALA A N 1
ATOM 757 C CA . ALA A 1 100 ? -1.093 9.686 7.931 1.00 87.06 100 ALA A CA 1
ATOM 758 C C . ALA A 1 100 ? -1.474 8.615 6.897 1.00 87.06 100 ALA A C 1
ATOM 760 O O . ALA A 1 100 ? -0.627 8.214 6.096 1.00 87.06 100 ALA A O 1
ATOM 761 N N . PHE A 1 101 ? -2.744 8.195 6.851 1.00 89.31 101 PHE A N 1
ATOM 762 C CA . PHE A 1 101 ? -3.244 7.292 5.811 1.00 89.31 101 PHE A CA 1
ATOM 763 C C . PHE A 1 101 ? -3.126 7.917 4.413 1.00 89.31 101 PHE A C 1
ATOM 765 O O . PHE A 1 101 ? -2.516 7.313 3.532 1.00 89.31 101 PHE A O 1
ATOM 772 N N . LYS A 1 102 ? -3.610 9.153 4.219 1.00 88.75 102 LYS A N 1
ATOM 773 C CA . LYS A 1 102 ? -3.548 9.846 2.914 1.00 88.75 102 LYS A CA 1
ATOM 774 C C . LYS A 1 102 ? -2.118 9.972 2.393 1.00 88.75 102 LYS A C 1
ATOM 776 O O . LYS A 1 102 ? -1.855 9.681 1.227 1.00 88.75 102 LYS A O 1
ATOM 781 N N . PHE A 1 103 ? -1.196 10.392 3.258 1.00 88.31 103 PHE A N 1
ATOM 782 C CA . PHE A 1 103 ? 0.203 10.572 2.884 1.00 88.31 103 PHE A CA 1
ATOM 783 C C . PHE A 1 103 ? 0.875 9.240 2.532 1.00 88.31 103 PHE A C 1
ATOM 785 O O . PHE A 1 103 ? 1.578 9.159 1.525 1.00 88.31 103 PHE A O 1
ATOM 792 N N . ASN A 1 104 ? 0.637 8.182 3.316 1.00 88.12 104 ASN A N 1
ATOM 793 C CA . ASN A 1 104 ? 1.197 6.861 3.027 1.00 88.12 104 ASN A CA 1
ATOM 794 C C . ASN A 1 104 ? 0.621 6.255 1.742 1.00 88.12 104 ASN A C 1
ATOM 796 O O . ASN A 1 104 ? 1.384 5.678 0.967 1.00 88.12 104 ASN A O 1
ATOM 800 N N . LEU A 1 105 ? -0.678 6.433 1.483 1.00 88.81 105 LEU A N 1
ATOM 801 C CA . LEU A 1 105 ? -1.316 5.972 0.250 1.00 88.81 105 LEU A CA 1
ATOM 802 C C . LEU A 1 105 ? -0.708 6.668 -0.972 1.00 88.81 105 LEU A C 1
ATOM 804 O O . LEU A 1 105 ? -0.287 6.003 -1.919 1.00 88.81 105 LEU A O 1
ATOM 808 N N . LEU A 1 106 ? -0.594 8.000 -0.918 1.00 89.56 106 LEU A N 1
ATOM 809 C CA . LEU A 1 106 ? 0.018 8.784 -1.988 1.00 89.56 106 LEU A CA 1
ATOM 810 C C . LEU A 1 106 ? 1.476 8.377 -2.204 1.00 89.56 106 LEU A C 1
ATOM 812 O O . LEU A 1 106 ? 1.882 8.125 -3.335 1.00 89.56 106 LEU A O 1
ATOM 816 N N . LYS A 1 107 ? 2.257 8.269 -1.125 1.00 88.62 107 LYS A N 1
ATOM 817 C CA . LYS A 1 107 ? 3.660 7.855 -1.196 1.00 88.62 107 LYS A CA 1
ATOM 818 C C . LYS A 1 107 ? 3.800 6.474 -1.833 1.00 88.62 107 LYS A C 1
ATOM 820 O O . LYS A 1 107 ? 4.636 6.313 -2.713 1.00 88.62 107 LYS A O 1
ATOM 825 N N . SER A 1 108 ? 2.983 5.504 -1.423 1.00 86.50 108 SER A N 1
ATOM 826 C CA . SER A 1 108 ? 2.999 4.144 -1.975 1.00 86.50 108 SER A CA 1
ATOM 827 C C . SER A 1 108 ? 2.752 4.155 -3.490 1.00 86.50 108 SER A C 1
ATOM 829 O O . SER A 1 108 ? 3.554 3.621 -4.259 1.00 86.50 108 SER A O 1
ATOM 831 N N . LYS A 1 109 ? 1.715 4.869 -3.946 1.00 88.50 109 LYS A N 1
ATOM 832 C CA . LYS A 1 109 ? 1.368 4.965 -5.373 1.00 88.50 109 LYS A CA 1
ATOM 833 C C . LYS A 1 109 ? 2.395 5.735 -6.195 1.00 88.50 109 LYS A C 1
ATOM 835 O O . LYS A 1 109 ? 2.768 5.279 -7.273 1.00 88.50 109 LYS A O 1
ATOM 840 N N . VAL A 1 110 ? 2.894 6.857 -5.680 1.00 88.81 110 VAL A N 1
ATOM 841 C CA . VAL A 1 110 ? 3.930 7.649 -6.356 1.00 88.81 110 VAL A CA 1
ATOM 842 C C . VAL A 1 110 ? 5.214 6.843 -6.480 1.00 88.81 110 VAL A C 1
ATOM 844 O O . VAL A 1 110 ? 5.775 6.788 -7.568 1.00 88.81 110 VAL A O 1
ATOM 847 N N . VAL A 1 111 ? 5.654 6.158 -5.421 1.00 88.44 111 VAL A N 1
ATOM 848 C CA . VAL A 1 111 ? 6.853 5.311 -5.491 1.00 88.44 111 VAL A CA 1
ATOM 849 C C . VAL A 1 111 ? 6.667 4.206 -6.534 1.00 88.44 111 VAL A C 1
ATOM 851 O O . VAL A 1 111 ? 7.533 4.041 -7.391 1.00 88.44 111 VAL A O 1
ATOM 854 N N . GLY A 1 112 ? 5.516 3.526 -6.546 1.00 84.38 112 GLY A N 1
ATOM 855 C CA . GLY A 1 112 ? 5.195 2.532 -7.576 1.00 84.38 112 GLY A CA 1
ATOM 856 C C . GLY A 1 112 ? 5.237 3.101 -9.001 1.00 84.38 112 GLY A C 1
ATOM 857 O O . GLY A 1 112 ? 5.887 2.532 -9.877 1.00 84.38 112 GLY A O 1
ATOM 858 N N . ALA A 1 113 ? 4.622 4.262 -9.231 1.00 86.12 113 ALA A N 1
ATOM 859 C CA . ALA A 1 113 ? 4.634 4.926 -10.534 1.00 86.12 113 ALA A CA 1
ATOM 860 C C . ALA A 1 113 ? 6.050 5.366 -10.951 1.00 86.12 113 ALA A C 1
ATOM 862 O O . ALA A 1 113 ? 6.461 5.142 -12.089 1.00 86.12 113 ALA A O 1
ATOM 863 N N . THR A 1 114 ? 6.830 5.936 -10.028 1.00 88.06 114 THR A N 1
ATOM 864 C CA . THR A 1 114 ? 8.219 6.345 -10.297 1.00 88.06 114 THR A CA 1
ATOM 865 C C . THR A 1 114 ? 9.127 5.159 -10.603 1.00 88.06 114 THR A C 1
ATOM 867 O O . THR A 1 114 ? 10.017 5.291 -11.442 1.00 88.06 114 THR A O 1
ATOM 870 N N . ALA A 1 115 ? 8.884 3.992 -9.997 1.00 87.25 115 ALA A N 1
ATOM 871 C CA . ALA A 1 115 ? 9.617 2.771 -10.313 1.00 87.25 115 ALA A CA 1
ATOM 872 C C . ALA A 1 115 ? 9.363 2.332 -11.764 1.00 87.25 115 ALA A C 1
ATOM 874 O O . ALA A 1 115 ? 10.311 2.021 -12.480 1.00 87.25 115 ALA A O 1
ATOM 875 N N . ILE A 1 116 ? 8.107 2.386 -12.224 1.00 87.81 116 ILE A N 1
ATOM 876 C CA . ILE A 1 116 ? 7.740 2.066 -13.613 1.00 87.81 116 ILE A CA 1
ATOM 877 C C . ILE A 1 116 ? 8.382 3.057 -14.587 1.00 87.81 116 ILE A C 1
ATOM 879 O O . ILE A 1 116 ? 8.987 2.644 -15.572 1.00 87.81 116 ILE A O 1
ATOM 883 N N . VAL A 1 117 ? 8.294 4.359 -14.308 1.00 90.62 117 VAL A N 1
ATOM 884 C CA . VAL A 1 117 ? 8.898 5.394 -15.165 1.00 90.62 117 VAL A CA 1
ATOM 885 C C . VAL A 1 117 ? 10.411 5.217 -15.251 1.00 90.62 117 VAL A C 1
ATOM 887 O O . VAL A 1 117 ? 10.968 5.264 -16.342 1.00 90.62 117 VAL A O 1
ATOM 890 N N . THR A 1 118 ? 11.071 4.956 -14.121 1.00 92.38 118 THR A N 1
ATOM 891 C CA . THR A 1 118 ? 12.513 4.680 -14.088 1.00 92.38 118 THR A CA 1
ATOM 892 C C . THR A 1 118 ? 12.856 3.436 -14.904 1.00 92.38 118 THR A C 1
ATOM 894 O O . THR A 1 118 ? 13.809 3.464 -15.677 1.00 92.38 118 THR A O 1
ATOM 897 N N . LEU A 1 119 ? 12.071 2.361 -14.785 1.00 91.62 119 LEU A N 1
ATOM 898 C CA . LEU A 1 119 ? 12.280 1.140 -15.562 1.00 91.62 119 LEU A CA 1
ATOM 899 C C . LEU A 1 119 ? 12.152 1.401 -17.068 1.00 91.62 119 LEU A C 1
ATOM 901 O O . LEU A 1 119 ? 13.021 0.988 -17.829 1.00 91.62 119 LEU A O 1
ATOM 905 N N . LEU A 1 120 ? 11.108 2.114 -17.495 1.00 93.00 120 LEU A N 1
ATOM 906 C CA . LEU A 1 120 ? 10.899 2.468 -18.902 1.00 93.00 120 LEU A CA 1
ATOM 907 C C . LEU A 1 120 ? 12.000 3.390 -19.430 1.00 93.00 120 LEU A C 1
ATOM 909 O O . LEU A 1 120 ? 12.449 3.229 -20.561 1.00 93.00 120 LEU A O 1
ATOM 913 N N . PHE A 1 121 ? 12.462 4.327 -18.605 1.00 93.81 121 PHE A N 1
ATOM 914 C CA . PHE A 1 121 ? 13.581 5.197 -18.941 1.00 93.81 121 PHE A CA 1
ATOM 915 C C . PHE A 1 121 ? 14.875 4.401 -19.145 1.00 93.81 121 PHE A C 1
ATOM 917 O O . PHE A 1 121 ? 15.560 4.601 -20.145 1.00 93.81 121 PHE A O 1
ATOM 924 N N . LEU A 1 122 ? 15.190 3.469 -18.240 1.00 94.50 122 LEU A N 1
ATOM 925 C CA . LEU A 1 122 ? 16.365 2.606 -18.372 1.00 94.50 122 LEU A CA 1
ATOM 926 C C . LEU A 1 122 ? 16.261 1.678 -19.585 1.00 94.50 122 LEU A C 1
ATOM 928 O O . LEU A 1 122 ? 17.257 1.491 -20.274 1.00 94.50 122 LEU A O 1
ATOM 932 N N . LEU A 1 123 ? 15.073 1.138 -19.869 1.00 93.06 123 LEU A N 1
ATOM 933 C CA . LEU A 1 123 ? 14.836 0.311 -21.052 1.00 93.06 123 LEU A CA 1
ATOM 934 C C . LEU A 1 123 ? 15.057 1.118 -22.340 1.00 93.06 123 LEU A C 1
ATOM 936 O O . LEU A 1 123 ? 15.798 0.686 -23.214 1.00 93.06 123 LEU A O 1
ATOM 940 N N . GLY A 1 124 ? 14.503 2.331 -22.416 1.00 90.50 124 GLY A N 1
ATOM 941 C CA . GLY A 1 124 ? 14.709 3.218 -23.560 1.00 90.50 124 GLY A CA 1
ATOM 942 C C . GLY A 1 124 ? 16.171 3.640 -23.734 1.00 90.50 124 GLY A C 1
ATOM 943 O O . GLY A 1 124 ? 16.664 3.699 -24.857 1.00 90.50 124 GLY A O 1
ATOM 944 N N . LEU A 1 125 ? 16.894 3.894 -22.637 1.00 91.31 125 LEU A N 1
ATOM 945 C CA . LEU A 1 125 ? 18.336 4.149 -22.697 1.00 91.31 125 LEU A CA 1
ATOM 946 C C . LEU A 1 125 ? 19.119 2.923 -23.174 1.00 91.31 125 LEU A C 1
ATOM 948 O O . LEU A 1 125 ? 20.028 3.075 -23.987 1.00 91.31 125 LEU A O 1
ATOM 952 N N . ALA A 1 126 ? 18.774 1.731 -22.686 1.00 88.94 126 ALA A N 1
ATOM 953 C CA . ALA A 1 126 ? 19.405 0.490 -23.114 1.00 88.94 126 ALA A CA 1
ATOM 954 C C . ALA A 1 126 ? 19.191 0.253 -24.613 1.00 88.94 126 ALA A C 1
ATOM 956 O O . ALA A 1 126 ? 20.155 -0.056 -25.306 1.00 88.94 126 ALA A O 1
ATOM 957 N N . ASP A 1 127 ? 17.981 0.488 -25.124 1.00 83.81 127 ASP A N 1
ATOM 958 C CA . ASP A 1 127 ? 17.686 0.392 -26.555 1.00 83.81 127 ASP A CA 1
ATOM 959 C C . ASP A 1 127 ? 18.502 1.410 -27.363 1.00 83.81 127 ASP A C 1
ATOM 961 O O . ASP A 1 127 ? 19.120 1.045 -28.359 1.00 83.81 127 ASP A O 1
ATOM 965 N N . LEU A 1 128 ? 18.574 2.676 -26.934 1.00 84.25 128 LEU A N 1
ATOM 966 C CA . LEU A 1 128 ? 19.360 3.703 -27.632 1.00 84.25 128 LEU A CA 1
ATOM 967 C C . LEU A 1 128 ? 20.851 3.350 -27.710 1.00 84.25 128 LEU A C 1
ATOM 969 O O . LEU A 1 128 ? 21.465 3.523 -28.766 1.00 84.25 128 LEU A O 1
ATOM 973 N N . ILE A 1 129 ? 21.424 2.847 -26.614 1.00 84.12 129 ILE A N 1
ATOM 974 C CA . ILE A 1 129 ? 22.822 2.403 -26.573 1.00 84.12 129 ILE A CA 1
ATOM 975 C C . ILE A 1 129 ? 22.999 1.161 -27.450 1.00 84.12 129 ILE A C 1
ATOM 977 O O . ILE A 1 129 ? 23.877 1.151 -28.306 1.00 84.12 129 ILE A O 1
ATOM 981 N N . ALA A 1 130 ? 22.121 0.164 -27.331 1.00 80.19 130 ALA A N 1
ATOM 982 C CA . ALA A 1 130 ? 22.176 -1.046 -28.146 1.00 80.19 130 ALA A CA 1
ATOM 983 C C . ALA A 1 130 ? 22.062 -0.742 -29.649 1.00 80.19 130 ALA A C 1
ATOM 985 O O . ALA A 1 130 ? 22.809 -1.310 -30.440 1.00 80.19 130 ALA A O 1
ATOM 986 N N . PHE A 1 131 ? 21.187 0.181 -30.063 1.00 74.31 131 PHE A N 1
ATOM 987 C CA . PHE A 1 131 ? 21.093 0.622 -31.458 1.00 74.31 131 PHE A CA 1
ATOM 988 C C . PHE A 1 131 ? 22.337 1.387 -31.913 1.00 74.31 131 PHE A C 1
ATOM 990 O O . PHE A 1 131 ? 22.825 1.151 -33.020 1.00 74.31 131 PHE A O 1
ATOM 997 N N . SER A 1 132 ? 22.863 2.282 -31.073 1.00 74.25 132 SER A N 1
ATOM 998 C CA . SER A 1 132 ? 24.107 3.006 -31.353 1.00 74.25 132 SER A CA 1
ATOM 999 C C . SER A 1 132 ? 25.275 2.039 -31.554 1.00 74.25 132 SER A C 1
ATOM 1001 O O . SER A 1 132 ? 26.011 2.148 -32.537 1.00 74.25 132 SER A O 1
ATOM 1003 N N . ASP A 1 133 ? 25.407 1.054 -30.673 1.00 70.44 133 ASP A N 1
ATOM 1004 C CA . ASP A 1 133 ? 26.500 0.088 -30.691 1.00 70.44 133 ASP A CA 1
ATOM 1005 C C . ASP A 1 133 ? 26.291 -0.995 -31.761 1.00 70.44 133 ASP A C 1
ATOM 1007 O O . ASP A 1 133 ? 27.256 -1.491 -32.333 1.00 70.44 133 ASP A O 1
ATOM 1011 N N . LEU A 1 134 ? 25.052 -1.309 -32.148 1.00 67.88 134 LEU A N 1
ATOM 1012 C CA . LEU A 1 134 ? 24.767 -2.119 -33.339 1.00 67.88 134 LEU A CA 1
ATOM 1013 C C . LEU A 1 134 ? 25.168 -1.372 -34.622 1.00 67.88 134 LEU A C 1
ATOM 1015 O O . LEU A 1 134 ? 25.716 -1.969 -35.556 1.00 67.88 134 LEU A O 1
ATOM 1019 N N . GLN A 1 135 ? 24.936 -0.056 -34.666 1.00 66.75 135 GLN A N 1
ATOM 1020 C CA . GLN A 1 135 ? 25.308 0.782 -35.802 1.00 66.75 135 GLN A CA 1
ATOM 1021 C C . GLN A 1 135 ? 26.826 0.984 -35.910 1.00 66.75 135 GLN A C 1
ATOM 1023 O O . GLN A 1 135 ? 27.354 0.956 -37.025 1.00 66.75 135 GLN A O 1
ATOM 1028 N N . GLN A 1 136 ? 27.520 1.185 -34.791 1.00 67.12 136 GLN A N 1
ATOM 1029 C CA . GLN A 1 136 ? 28.964 1.465 -34.751 1.00 67.12 136 GLN A CA 1
ATOM 1030 C C . GLN A 1 136 ? 29.822 0.198 -34.649 1.00 67.12 136 GLN A C 1
ATOM 1032 O O . GLN A 1 136 ? 30.952 0.186 -35.126 1.00 67.12 136 GLN A O 1
ATOM 1037 N N . GLY A 1 137 ? 29.240 -0.873 -34.125 1.00 58.47 137 GLY A N 1
ATOM 1038 C CA . GLY A 1 137 ? 29.848 -2.171 -33.905 1.00 58.47 137 GLY A CA 1
ATOM 1039 C C . GLY A 1 137 ? 30.273 -2.392 -32.461 1.00 58.47 137 GLY A C 1
ATOM 1040 O O . GLY A 1 137 ? 31.127 -1.690 -31.934 1.00 58.47 137 GLY A O 1
ATOM 1041 N N . TRP A 1 138 ? 29.652 -3.391 -31.829 1.00 61.88 138 TRP A N 1
ATOM 1042 C CA . TRP A 1 138 ? 29.854 -3.726 -30.417 1.00 61.88 138 TRP A CA 1
ATOM 1043 C C . TRP A 1 138 ? 31.137 -4.539 -30.181 1.00 61.88 138 TRP A C 1
ATOM 1045 O O . TRP A 1 138 ? 31.798 -4.3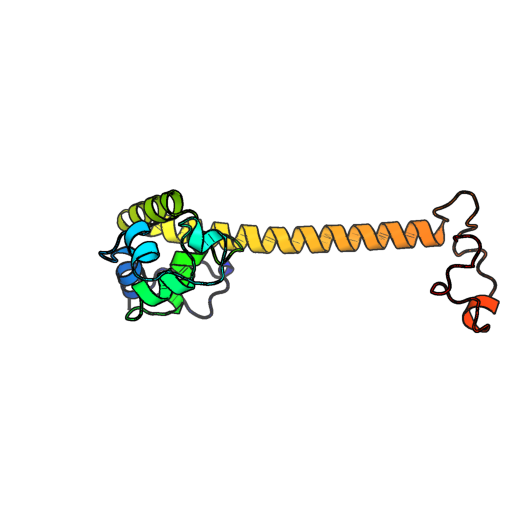99 -29.155 1.00 61.88 138 TRP A O 1
ATOM 1055 N N . PHE A 1 139 ? 31.496 -5.411 -31.127 1.00 62.75 139 PHE A N 1
ATOM 1056 C CA . PHE A 1 139 ? 32.668 -6.283 -31.033 1.00 62.75 139 PHE A CA 1
ATOM 1057 C C . PHE A 1 139 ? 33.800 -5.786 -31.935 1.00 62.75 139 PHE A C 1
ATOM 1059 O O . PHE A 1 139 ? 33.506 -5.249 -33.003 1.00 62.75 139 PHE A O 1
ATOM 1066 N N . PRO A 1 140 ? 35.077 -6.034 -31.576 1.00 59.22 140 PRO A N 1
ATOM 1067 C CA . PRO A 1 140 ? 36.228 -5.694 -32.419 1.00 59.22 140 PRO A CA 1
ATOM 1068 C C . PRO A 1 140 ? 36.112 -6.228 -33.856 1.00 59.22 140 PRO A C 1
ATOM 1070 O O . PRO A 1 140 ? 36.573 -5.580 -34.790 1.00 59.22 140 PRO A O 1
ATOM 1073 N N . ASP A 1 141 ? 35.448 -7.377 -34.022 1.00 57.00 141 ASP A N 1
ATOM 1074 C CA . ASP A 1 141 ? 35.248 -8.055 -35.307 1.00 57.00 141 ASP A CA 1
ATOM 1075 C C . ASP A 1 141 ? 33.902 -7.722 -35.987 1.00 57.00 141 ASP A C 1
ATOM 1077 O O . ASP A 1 141 ? 33.639 -8.186 -37.097 1.00 57.00 141 ASP A O 1
ATOM 1081 N N . TRP A 1 142 ? 33.026 -6.930 -35.353 1.00 63.97 142 TRP A N 1
ATOM 1082 C CA . TRP A 1 142 ? 31.743 -6.520 -35.934 1.00 63.97 142 TRP A CA 1
ATOM 1083 C C . TRP A 1 142 ? 31.895 -5.155 -36.630 1.00 63.97 142 TRP A C 1
ATOM 1085 O O . TRP A 1 142 ? 32.078 -4.144 -35.956 1.00 63.97 142 TRP A O 1
ATOM 1095 N N . PRO A 1 143 ? 31.748 -5.060 -37.965 1.00 57.53 143 PRO A N 1
ATOM 1096 C CA . PRO A 1 143 ? 32.054 -3.841 -38.723 1.00 57.53 143 PRO A CA 1
ATOM 1097 C C . PRO A 1 143 ? 30.958 -2.751 -38.677 1.00 57.53 143 PRO A C 1
ATOM 1099 O O . PRO A 1 143 ? 30.994 -1.785 -39.443 1.00 57.53 143 PRO A O 1
ATOM 1102 N N . GLY A 1 144 ? 29.970 -2.907 -37.797 1.00 60.88 144 GLY A N 1
ATOM 1103 C CA . GLY A 1 144 ? 28.843 -1.993 -37.622 1.00 60.88 144 GLY A CA 1
ATOM 1104 C C . GLY A 1 144 ? 27.830 -2.091 -38.760 1.00 60.88 144 GLY A C 1
ATOM 1105 O O . GLY A 1 144 ? 28.018 -2.809 -39.745 1.00 60.88 144 GLY A O 1
ATOM 1106 N N . ALA A 1 145 ? 26.743 -1.322 -38.664 1.00 59.78 145 ALA A N 1
ATOM 1107 C CA . ALA A 1 145 ? 25.686 -1.385 -39.666 1.00 59.78 145 ALA A CA 1
ATOM 1108 C C . ALA A 1 145 ? 26.049 -0.750 -41.021 1.00 59.78 145 ALA A C 1
ATOM 1110 O O . ALA A 1 145 ? 25.336 -0.918 -42.009 1.00 59.78 145 ALA A O 1
ATOM 1111 N N . ARG A 1 146 ? 27.176 -0.030 -41.084 1.00 54.12 146 ARG A N 1
ATOM 1112 C CA . ARG A 1 146 ? 27.692 0.605 -42.308 1.00 54.12 146 ARG A CA 1
ATOM 1113 C C . ARG A 1 146 ? 28.234 -0.389 -43.335 1.00 54.12 146 ARG A C 1
ATOM 1115 O O . ARG A 1 146 ? 28.300 -0.041 -44.508 1.00 54.12 146 ARG A O 1
ATOM 1122 N N . ASN A 1 147 ? 28.577 -1.600 -42.902 1.00 52.31 147 ASN A N 1
ATOM 1123 C CA . ASN A 1 147 ? 29.074 -2.674 -43.756 1.00 52.31 147 ASN A CA 1
ATOM 1124 C C . ASN A 1 147 ? 28.095 -3.857 -43.839 1.00 52.31 147 ASN A C 1
ATOM 1126 O O . ASN A 1 147 ? 28.524 -4.940 -44.224 1.00 52.31 147 ASN A O 1
ATOM 1130 N N . PHE A 1 148 ? 26.802 -3.690 -43.508 1.00 51.19 148 PHE A N 1
ATOM 1131 C CA . PHE A 1 148 ? 25.796 -4.710 -43.840 1.00 51.19 148 PHE A CA 1
ATOM 1132 C C . PHE A 1 148 ? 25.682 -4.799 -45.371 1.00 51.19 148 PHE A C 1
ATOM 1134 O O . PHE A 1 148 ? 25.159 -3.863 -45.985 1.00 51.19 148 PHE A O 1
ATOM 1141 N N . PRO A 1 149 ? 26.140 -5.881 -46.033 1.00 48.88 149 PRO A N 1
ATOM 1142 C CA . PRO A 1 149 ? 25.790 -6.105 -47.424 1.00 48.88 149 PRO A CA 1
ATOM 1143 C C . PRO A 1 149 ? 24.267 -6.163 -47.551 1.00 48.88 149 PRO A C 1
ATOM 1145 O O . PRO A 1 149 ? 23.592 -6.858 -46.790 1.00 48.88 149 PRO A O 1
ATOM 1148 N N . PHE A 1 150 ? 23.736 -5.488 -48.572 1.00 49.56 150 PHE A N 1
ATOM 1149 C CA . PHE A 1 150 ? 22.322 -5.525 -48.975 1.00 49.56 150 PHE A CA 1
ATOM 1150 C C . PHE A 1 150 ? 21.761 -6.963 -49.120 1.00 49.56 150 PHE A C 1
ATOM 1152 O O . PHE A 1 150 ? 20.549 -7.149 -49.129 1.00 49.56 150 PHE A O 1
ATOM 1159 N N . GLY A 1 151 ? 22.639 -7.976 -49.194 1.00 44.31 151 GLY A N 1
ATOM 1160 C CA . GLY A 1 151 ? 22.327 -9.405 -49.262 1.00 44.31 151 GLY A CA 1
ATOM 1161 C C . GLY A 1 151 ? 21.727 -10.036 -47.995 1.00 44.31 151 GLY A C 1
ATOM 1162 O O . GLY A 1 151 ? 21.068 -11.066 -48.100 1.00 44.31 151 GLY A O 1
ATOM 1163 N N . MET A 1 152 ? 21.884 -9.435 -46.807 1.00 46.16 152 MET A N 1
ATOM 1164 C CA . MET A 1 152 ? 21.401 -10.037 -45.546 1.00 46.16 152 MET A CA 1
ATOM 1165 C C . MET A 1 152 ? 19.874 -9.998 -45.355 1.00 46.16 152 MET A C 1
ATOM 1167 O O . MET A 1 152 ? 19.327 -10.817 -44.621 1.00 46.16 152 MET A O 1
ATOM 1171 N N . PHE A 1 153 ? 19.169 -9.098 -46.047 1.00 50.53 153 PHE A N 1
ATOM 1172 C CA . PHE A 1 153 ? 17.698 -9.050 -46.045 1.00 50.53 153 PHE A CA 1
ATOM 1173 C C . PHE A 1 153 ? 17.066 -9.829 -47.208 1.00 50.53 153 PHE A C 1
ATOM 1175 O O . PHE A 1 153 ? 15.846 -9.970 -47.264 1.00 50.53 153 PHE A O 1
ATOM 1182 N N . THR A 1 154 ? 17.885 -10.328 -48.137 1.00 46.50 154 THR A N 1
ATOM 1183 C CA . THR A 1 154 ? 17.446 -11.091 -49.316 1.00 46.50 154 THR A CA 1
ATOM 1184 C C . THR A 1 154 ? 17.821 -12.570 -49.248 1.00 46.50 154 THR A C 1
ATOM 1186 O O . THR A 1 154 ? 17.219 -13.370 -49.960 1.00 46.50 154 THR A O 1
ATOM 1189 N N . GLU A 1 155 ? 18.775 -12.958 -48.396 1.00 47.00 155 GLU A N 1
ATOM 1190 C CA . GLU A 1 155 ? 19.169 -14.354 -48.202 1.00 47.00 155 GLU A CA 1
ATOM 1191 C C . GLU A 1 155 ? 18.593 -14.946 -46.903 1.00 47.00 155 GLU A C 1
ATOM 1193 O O . GLU A 1 155 ? 18.718 -14.342 -45.835 1.00 47.00 155 GLU A O 1
ATOM 1198 N N . PRO A 1 156 ? 18.020 -16.165 -46.945 1.00 49.53 156 PRO A N 1
ATOM 1199 C CA . PRO A 1 156 ? 17.339 -16.785 -45.803 1.00 49.53 156 PRO A CA 1
ATOM 1200 C C . PRO A 1 156 ? 18.253 -17.055 -44.591 1.00 49.53 156 PRO A C 1
ATOM 1202 O O . PRO A 1 156 ? 17.756 -17.236 -43.482 1.00 49.53 156 PRO A O 1
ATOM 1205 N N . ASN A 1 157 ? 19.579 -17.026 -44.775 1.00 47.81 157 ASN A N 1
ATOM 1206 C CA . ASN A 1 157 ? 20.571 -17.273 -43.724 1.00 47.81 157 ASN A CA 1
ATOM 1207 C C . ASN A 1 157 ? 21.287 -16.007 -43.215 1.00 47.81 157 ASN A C 1
ATOM 1209 O O . ASN A 1 157 ? 22.048 -16.105 -42.260 1.00 47.81 157 ASN A O 1
ATOM 1213 N N . GLY A 1 158 ? 21.050 -14.836 -43.818 1.00 46.62 158 GLY A N 1
ATOM 1214 C CA . GLY A 1 158 ? 21.729 -13.576 -43.477 1.00 46.62 158 GLY A CA 1
ATOM 1215 C C . GLY A 1 158 ? 20.986 -12.700 -42.466 1.00 46.62 158 GLY A C 1
ATOM 1216 O O . GLY A 1 158 ? 21.424 -11.601 -42.150 1.00 46.62 158 GLY A O 1
ATOM 1217 N N . SER A 1 159 ? 19.844 -13.162 -41.965 1.00 46.25 159 SER A N 1
ATOM 1218 C CA . SER A 1 159 ? 19.042 -12.418 -40.999 1.00 46.25 159 SER A CA 1
ATOM 1219 C C . SER A 1 159 ? 19.831 -12.146 -39.705 1.00 46.25 159 SER A C 1
ATOM 1221 O O . SER A 1 159 ? 20.484 -13.064 -39.212 1.00 46.25 159 SER A O 1
ATOM 1223 N N . PRO A 1 160 ? 19.708 -10.962 -39.072 1.00 49.31 160 PRO A N 1
ATOM 1224 C CA . PRO A 1 160 ? 20.289 -10.688 -37.749 1.00 49.31 160 PRO A CA 1
ATOM 1225 C C . PRO A 1 160 ? 19.758 -11.616 -36.636 1.00 49.31 160 PRO A C 1
ATOM 1227 O O . PRO A 1 160 ? 20.263 -11.592 -35.518 1.00 49.31 160 PRO A O 1
ATOM 1230 N N . PHE A 1 161 ? 18.754 -12.447 -36.940 1.00 48.69 161 PHE A N 1
ATOM 1231 C CA . PHE A 1 161 ? 18.240 -13.507 -36.072 1.00 48.69 161 PHE A CA 1
ATOM 1232 C C . PHE A 1 161 ? 18.946 -14.864 -36.255 1.00 48.69 161 PHE A C 1
ATOM 1234 O O . PHE A 1 161 ? 18.755 -15.754 -35.430 1.00 48.69 161 PHE A O 1
ATOM 1241 N N . ASN A 1 162 ? 19.767 -15.032 -37.296 1.00 51.12 162 ASN A N 1
ATOM 1242 C CA . ASN A 1 162 ? 20.652 -16.182 -37.453 1.00 51.12 162 ASN A CA 1
ATOM 1243 C C . ASN A 1 162 ? 22.038 -15.802 -36.944 1.00 51.12 162 ASN A C 1
ATOM 1245 O O . ASN A 1 162 ? 22.866 -15.252 -37.668 1.00 51.12 162 ASN A O 1
ATOM 1249 N N . ILE A 1 163 ? 22.288 -16.117 -35.675 1.00 49.97 163 ILE A N 1
ATOM 1250 C CA . ILE A 1 163 ? 23.641 -16.130 -35.125 1.00 49.97 163 ILE A CA 1
ATOM 1251 C C . ILE A 1 163 ? 24.439 -17.128 -35.981 1.00 49.97 163 ILE A C 1
ATOM 1253 O O . ILE A 1 163 ? 24.074 -18.307 -36.014 1.00 49.97 163 ILE A O 1
ATOM 1257 N N . PRO A 1 164 ? 25.489 -16.702 -36.709 1.00 47.00 164 PRO A N 1
ATOM 1258 C CA . PRO A 1 164 ? 26.280 -17.636 -37.486 1.00 47.00 164 PRO A CA 1
ATOM 1259 C C . PRO A 1 164 ? 26.910 -18.643 -36.524 1.00 47.00 164 PRO A C 1
ATOM 1261 O O . PRO A 1 164 ? 27.361 -18.281 -35.437 1.00 47.00 164 PRO A O 1
ATOM 1264 N N . SER A 1 165 ? 26.978 -19.903 -36.941 1.00 46.88 165 SER A N 1
ATOM 1265 C CA . SER A 1 165 ? 27.477 -21.047 -36.169 1.00 46.88 165 SER A CA 1
ATOM 1266 C C . SER A 1 165 ? 28.952 -20.961 -35.736 1.00 46.88 165 SER A C 1
ATOM 1268 O O . SER A 1 165 ? 29.513 -21.967 -35.328 1.00 46.88 165 SER A O 1
ATOM 1270 N N . PHE A 1 166 ? 29.593 -19.791 -35.820 1.00 46.94 166 PHE A N 1
ATOM 1271 C CA . PHE A 1 166 ? 30.889 -19.535 -35.187 1.00 46.94 166 PHE A CA 1
ATOM 1272 C C . PHE A 1 166 ? 30.769 -19.246 -33.677 1.00 46.94 166 PHE A C 1
ATOM 1274 O O . PHE A 1 166 ? 31.780 -19.237 -32.985 1.00 46.94 166 PHE A O 1
ATOM 1281 N N . TRP A 1 167 ? 29.549 -19.025 -33.167 1.00 39.62 167 TR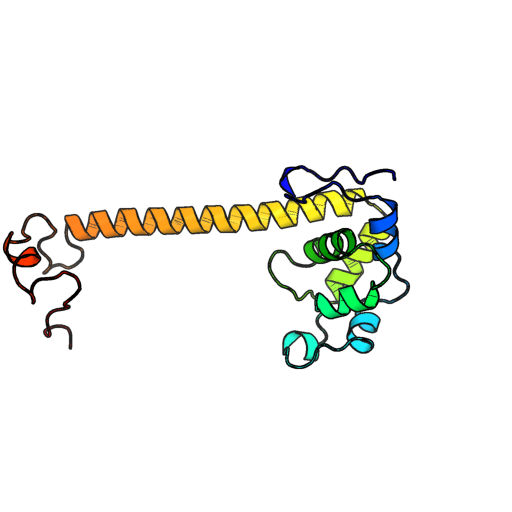P A N 1
ATOM 1282 C CA . TRP A 1 167 ? 29.260 -18.816 -31.739 1.00 39.62 167 TRP A CA 1
ATOM 1283 C C . TRP A 1 167 ? 28.797 -20.084 -30.988 1.00 39.62 167 TRP A C 1
ATOM 1285 O O . TRP A 1 167 ? 28.273 -19.969 -29.879 1.00 39.62 167 TRP A O 1
ATOM 1295 N N . ILE A 1 168 ? 28.967 -21.277 -31.576 1.00 38.19 168 ILE A N 1
ATOM 1296 C CA . ILE A 1 168 ? 28.854 -22.574 -30.876 1.00 38.19 168 ILE A CA 1
ATOM 1297 C C . ILE A 1 168 ? 30.256 -23.135 -30.661 1.00 38.19 168 ILE A C 1
ATOM 1299 O O . ILE A 1 168 ? 31.021 -23.161 -31.651 1.00 38.19 168 ILE A O 1
#

Sequence (168 aa):
GETVGISPLCLYPCDLSRADVEQVVNNPLTVEQMVKKFPVEGLYLASRGFLHVKAFEQANANANPLAVRAVFDCFSISSDTAEPTLAQAKLDAFKKDLNAFKFNLLKSKVVGATAIVTLLFLLGLADLIAFSDLQQGWFPDWPGARNFPFGMFTEPNGSPFNIPSFWI